Protein AF-A0A3E1DWX2-F1 (afdb_monomer)

Nearest PDB structures (foldseek):
  4tr1-assembly2_B  TM=7.331E-01  e=5.103E-05  Alkaliphilus oremlandii OhILAs
  4tr1-assembly1_A  TM=7.572E-01  e=1.737E-04  Alkaliphilus oremlandii OhILAs
  4tr0-assembly2_B  TM=7.553E-01  e=1.853E-04  Alkaliphilus oremlandii OhILAs
  8a0p-assembly1_A  TM=7.156E-01  e=5.643E-03  Populus trichocarpa
  4top-assembly1_A  TM=6.991E-01  e=1.147E-02  Glycine max

Solvent-accessible surface area (backbone atoms only — not comparable to full-atom values): 6533 Å² total; per-residue (Å²): 133,82,77,64,54,33,39,37,39,25,48,88,66,32,35,25,27,48,7,39,52,28,45,38,56,69,68,71,51,70,62,47,81,35,45,35,74,84,32,65,68,46,36,52,51,45,29,73,70,56,75,43,90,64,70,18,28,38,31,48,73,86,46,71,42,58,66,42,35,8,52,57,52,50,49,53,32,48,77,68,64,64,48,76,96,70,90,72,82,53,87,60,65,27,76,32,78,58,51,70,69,36,52,54,25,56,76,71,74,45,90,61,85,89,126

Structure (mmCIF, N/CA/C/O backbone):
data_AF-A0A3E1DWX2-F1
#
_entry.id   AF-A0A3E1DWX2-F1
#
loop_
_atom_site.group_PDB
_atom_site.id
_atom_site.type_symbol
_atom_site.label_atom_id
_atom_site.label_alt_id
_atom_site.label_comp_id
_atom_site.label_asym_id
_atom_site.label_entity_id
_atom_site.label_seq_id
_atom_site.pdbx_PDB_ins_code
_atom_site.Cartn_x
_atom_site.Cartn_y
_atom_site.Cartn_z
_atom_site.occupancy
_atom_site.B_iso_or_equiv
_atom_site.auth_seq_id
_atom_site.auth_comp_id
_atom_site.auth_asym_id
_atom_site.auth_atom_id
_atom_site.pdbx_PDB_model_num
ATOM 1 N N . MET A 1 1 ? -17.451 2.591 14.663 1.00 60.34 1 MET A N 1
ATOM 2 C CA . MET A 1 1 ? -16.025 2.898 14.446 1.00 60.34 1 MET A CA 1
ATOM 3 C C . MET A 1 1 ? -15.864 3.108 12.955 1.00 60.34 1 MET A C 1
ATOM 5 O O . MET A 1 1 ? -16.289 2.240 12.200 1.00 60.34 1 MET A O 1
ATOM 9 N N . GLU A 1 2 ? -15.418 4.285 12.530 1.00 78.19 2 GLU A N 1
ATOM 10 C CA . GLU A 1 2 ? -15.221 4.560 11.104 1.00 78.19 2 GLU A CA 1
ATOM 11 C C . GLU A 1 2 ? -13.986 3.799 10.621 1.00 78.19 2 GLU A C 1
ATOM 13 O O . GLU A 1 2 ? -12.953 3.803 11.290 1.00 78.19 2 GLU A O 1
ATOM 18 N N . LYS A 1 3 ? -14.112 3.086 9.497 1.00 83.12 3 LYS A N 1
ATOM 19 C CA . LYS A 1 3 ? -12.983 2.350 8.922 1.00 83.12 3 LYS A CA 1
ATOM 20 C C . LYS A 1 3 ? -11.983 3.359 8.334 1.00 83.12 3 LYS A C 1
ATOM 22 O O . LYS A 1 3 ? -12.430 4.304 7.679 1.00 83.12 3 LYS A O 1
ATOM 27 N N . PRO A 1 4 ? -10.665 3.183 8.541 1.00 90.25 4 PRO A N 1
ATOM 28 C CA . PRO A 1 4 ? -9.669 4.087 7.981 1.00 90.25 4 PRO A CA 1
ATOM 29 C C . PRO A 1 4 ? -9.711 4.071 6.451 1.00 90.25 4 PRO A C 1
ATOM 31 O O . PRO A 1 4 ? -9.980 3.039 5.833 1.00 90.25 4 PRO A O 1
ATOM 34 N N . GLN A 1 5 ? -9.404 5.210 5.836 1.00 93.69 5 GLN A N 1
ATOM 35 C CA . GLN A 1 5 ? -9.190 5.278 4.395 1.00 93.69 5 GLN A CA 1
ATOM 36 C C . GLN A 1 5 ? -7.787 4.771 4.089 1.00 93.69 5 GLN A C 1
ATOM 38 O O . GLN A 1 5 ? -6.805 5.379 4.517 1.00 93.69 5 GLN A O 1
ATOM 43 N N . VAL A 1 6 ? -7.699 3.663 3.355 1.00 96.25 6 VAL A N 1
ATOM 44 C CA . VAL A 1 6 ? -6.425 3.024 3.027 1.00 96.25 6 VAL A CA 1
ATOM 45 C C . VAL A 1 6 ? -6.205 3.016 1.518 1.00 96.25 6 VAL A C 1
ATOM 47 O O . VAL A 1 6 ? -7.066 2.574 0.756 1.00 96.25 6 VAL A O 1
ATOM 50 N N . THR A 1 7 ? -5.029 3.465 1.083 1.00 96.88 7 THR A N 1
ATOM 51 C CA . THR A 1 7 ? -4.539 3.285 -0.291 1.00 96.88 7 THR A CA 1
ATOM 52 C C . THR A 1 7 ? -3.210 2.547 -0.251 1.00 96.88 7 THR A C 1
ATOM 54 O O . THR A 1 7 ? -2.238 3.055 0.299 1.00 96.88 7 THR A O 1
ATOM 57 N N . ALA A 1 8 ? -3.149 1.360 -0.848 1.00 96.31 8 ALA A N 1
ATOM 58 C CA . ALA A 1 8 ? -1.950 0.533 -0.878 1.00 96.31 8 ALA A CA 1
ATOM 59 C C . ALA A 1 8 ? -1.315 0.565 -2.275 1.00 96.31 8 ALA A C 1
ATOM 61 O O . ALA A 1 8 ? -1.905 0.097 -3.251 1.00 96.31 8 ALA A O 1
ATOM 62 N N . TYR A 1 9 ? -0.100 1.100 -2.361 1.00 95.75 9 TYR A N 1
ATOM 63 C CA . TYR A 1 9 ? 0.754 1.053 -3.544 1.00 95.75 9 TYR A CA 1
ATOM 64 C C . TYR A 1 9 ? 1.598 -0.211 -3.475 1.00 95.75 9 TYR A C 1
ATOM 66 O O . TYR A 1 9 ? 2.528 -0.330 -2.674 1.00 95.75 9 TYR A O 1
ATOM 74 N N . VAL A 1 10 ? 1.249 -1.182 -4.304 1.00 94.31 10 VAL A N 1
ATOM 75 C CA . VAL A 1 10 ? 1.761 -2.548 -4.207 1.00 94.31 10 VAL A CA 1
ATOM 76 C C . VAL A 1 10 ? 2.257 -3.034 -5.554 1.00 94.31 10 VAL A C 1
ATOM 78 O O . VAL A 1 10 ? 1.863 -2.538 -6.609 1.00 94.31 10 VAL A O 1
ATOM 81 N N . LYS A 1 11 ? 3.122 -4.044 -5.521 1.00 90.19 11 LYS A N 1
ATOM 82 C CA . LYS A 1 11 ? 3.499 -4.806 -6.709 1.00 90.19 11 LYS A CA 1
ATOM 83 C C . LYS A 1 11 ? 2.601 -6.034 -6.819 1.00 90.19 11 LYS A C 1
ATOM 85 O O . LYS A 1 11 ? 2.174 -6.599 -5.804 1.00 90.19 11 LYS A O 1
ATOM 90 N N . THR A 1 12 ? 2.315 -6.461 -8.049 1.00 82.50 12 THR A N 1
ATOM 91 C CA . THR A 1 12 ? 1.469 -7.634 -8.312 1.00 82.50 12 THR A CA 1
ATOM 92 C C . THR A 1 12 ? 1.982 -8.877 -7.579 1.00 82.50 12 THR A C 1
ATOM 94 O O . THR A 1 12 ? 1.208 -9.557 -6.918 1.00 82.50 12 THR A O 1
ATOM 97 N N . MET A 1 13 ? 3.294 -9.137 -7.642 1.00 74.75 13 MET A N 1
ATOM 98 C CA . MET A 1 13 ? 3.916 -10.377 -7.160 1.00 74.75 13 MET A CA 1
ATOM 99 C C . MET A 1 13 ? 5.130 -10.075 -6.272 1.00 74.75 13 MET A C 1
ATOM 101 O O . MET A 1 13 ? 6.276 -10.227 -6.685 1.00 74.75 13 MET A O 1
ATOM 105 N N . CYS A 1 14 ? 4.885 -9.612 -5.048 1.00 82.19 14 CYS A N 1
ATOM 106 C CA . CYS A 1 14 ? 5.939 -9.312 -4.079 1.00 82.19 14 CYS A CA 1
ATOM 107 C C . CYS A 1 14 ? 5.484 -9.747 -2.677 1.00 82.19 14 CYS A C 1
ATOM 109 O O . CYS A 1 14 ? 4.370 -9.413 -2.276 1.00 82.19 14 CYS A O 1
ATOM 111 N N . GLY A 1 15 ? 6.332 -10.477 -1.943 1.00 82.19 15 GLY A N 1
ATOM 112 C CA . GLY A 1 15 ? 6.082 -10.955 -0.579 1.00 82.19 15 GLY A CA 1
ATOM 113 C C . GLY A 1 15 ? 5.599 -9.859 0.375 1.00 82.19 15 GLY A C 1
ATOM 114 O O . GLY A 1 15 ? 4.526 -9.999 0.951 1.00 82.19 15 GLY A O 1
ATOM 115 N N . TRP A 1 16 ? 6.285 -8.713 0.445 1.00 87.44 16 TRP A N 1
ATOM 116 C CA . TRP A 1 16 ? 5.849 -7.594 1.294 1.00 87.44 16 TRP A CA 1
ATOM 117 C C . TRP A 1 16 ? 4.511 -6.993 0.858 1.00 87.44 16 TRP A C 1
ATOM 119 O O . TRP A 1 16 ? 3.667 -6.689 1.695 1.00 87.44 16 TRP A O 1
ATOM 129 N N . SER A 1 17 ? 4.265 -6.884 -0.452 1.00 90.38 17 SER A N 1
ATOM 130 C CA . SER A 1 17 ? 2.953 -6.461 -0.960 1.00 90.38 17 SER A CA 1
ATOM 131 C C . SER A 1 17 ? 1.848 -7.457 -0.594 1.00 90.38 17 SER A C 1
ATOM 133 O O . SER A 1 17 ? 0.724 -7.048 -0.322 1.00 90.38 17 SER A O 1
ATOM 135 N N . ASN A 1 18 ? 2.151 -8.756 -0.572 1.00 90.50 18 ASN A N 1
ATOM 136 C CA . ASN A 1 18 ? 1.208 -9.779 -0.133 1.00 90.50 18 ASN A CA 1
ATOM 137 C C . ASN A 1 18 ? 0.944 -9.698 1.376 1.00 90.50 18 ASN A C 1
ATOM 139 O O . ASN A 1 18 ? -0.205 -9.793 1.792 1.00 90.50 18 ASN A O 1
ATOM 143 N N . GLY A 1 19 ? 1.978 -9.432 2.178 1.00 90.50 19 GLY A N 1
ATOM 144 C CA . GLY A 1 19 ? 1.836 -9.174 3.610 1.00 90.50 19 GLY A CA 1
ATOM 145 C C . GLY A 1 19 ? 0.883 -8.011 3.895 1.00 90.50 19 GLY A C 1
ATOM 146 O O . GLY A 1 19 ? -0.042 -8.157 4.688 1.00 90.50 19 GLY A O 1
ATOM 147 N N . VAL A 1 20 ? 1.029 -6.884 3.187 1.00 93.25 20 VAL A N 1
ATOM 148 C CA . VAL A 1 20 ? 0.093 -5.748 3.301 1.00 93.25 20 VAL A CA 1
ATOM 149 C C . VAL A 1 20 ? -1.340 -6.169 2.956 1.00 93.25 20 VAL A C 1
ATOM 151 O O . VAL A 1 20 ? -2.253 -5.913 3.737 1.00 93.25 20 VAL A O 1
ATOM 154 N N . ARG A 1 21 ? -1.554 -6.861 1.827 1.00 93.44 21 ARG A N 1
ATOM 155 C CA . ARG A 1 21 ? -2.892 -7.350 1.437 1.00 93.44 21 ARG A CA 1
ATOM 156 C C . ARG A 1 21 ? -3.503 -8.266 2.495 1.00 93.44 21 ARG A C 1
ATOM 158 O O . ARG A 1 21 ? -4.691 -8.147 2.783 1.00 93.44 21 ARG A O 1
ATOM 165 N N . ALA A 1 22 ? -2.702 -9.152 3.078 1.00 92.44 22 ALA A N 1
ATOM 166 C CA . ALA A 1 22 ? -3.151 -10.110 4.076 1.00 92.44 22 ALA A CA 1
ATOM 167 C C . ALA A 1 22 ? -3.590 -9.439 5.378 1.00 92.44 22 ALA A C 1
ATOM 169 O O . ALA A 1 22 ? -4.629 -9.804 5.919 1.00 92.44 22 ALA A O 1
ATOM 170 N N . VAL A 1 23 ? -2.872 -8.412 5.842 1.00 92.44 23 VAL A N 1
ATOM 171 C CA . VAL A 1 23 ? -3.308 -7.612 6.998 1.00 92.44 23 VAL A CA 1
ATOM 172 C C . VAL A 1 23 ? -4.619 -6.897 6.705 1.00 92.44 23 VAL A C 1
ATOM 174 O O . VAL A 1 23 ? -5.564 -6.993 7.485 1.00 92.44 23 VAL A O 1
ATOM 177 N N . LEU A 1 24 ? -4.719 -6.219 5.562 1.00 92.56 24 LEU A N 1
ATOM 178 C CA . LEU A 1 24 ? -5.944 -5.502 5.201 1.00 92.56 24 LEU A CA 1
ATOM 179 C C . LEU A 1 24 ? -7.145 -6.455 5.085 1.00 92.56 24 LEU A C 1
ATOM 181 O O . LEU A 1 24 ? -8.241 -6.117 5.534 1.00 92.56 24 LEU A O 1
ATOM 185 N N . ALA A 1 25 ? -6.927 -7.666 4.562 1.00 91.88 25 ALA A N 1
ATOM 186 C CA . ALA A 1 25 ? -7.934 -8.721 4.502 1.00 91.88 25 ALA A CA 1
ATOM 187 C C . ALA A 1 25 ? -8.301 -9.275 5.889 1.00 91.88 25 ALA A C 1
ATOM 189 O O . ALA A 1 25 ? -9.485 -9.406 6.189 1.00 91.88 25 ALA A O 1
ATOM 190 N N . LYS A 1 26 ? -7.313 -9.539 6.756 1.00 90.06 26 LYS A N 1
ATOM 191 C CA . LYS A 1 26 ? -7.501 -10.015 8.140 1.00 90.06 26 LYS A CA 1
ATOM 192 C C . LYS A 1 26 ? -8.417 -9.099 8.958 1.00 90.06 26 LYS A C 1
ATOM 194 O O . LYS A 1 26 ? -9.145 -9.574 9.828 1.00 90.06 26 LYS A O 1
ATOM 199 N N . TYR A 1 27 ? -8.380 -7.797 8.685 1.00 90.06 27 TYR A N 1
ATOM 200 C CA . TYR A 1 27 ? -9.207 -6.788 9.350 1.00 90.06 27 TYR A CA 1
ATOM 201 C C . TYR A 1 27 ? -10.451 -6.368 8.557 1.00 90.06 27 TYR A C 1
ATOM 203 O O . TYR A 1 27 ? -11.151 -5.441 8.969 1.00 90.06 27 TYR A O 1
ATOM 211 N N . GLU A 1 28 ? -10.726 -7.018 7.421 1.00 89.88 28 GLU A N 1
ATOM 212 C CA . GLU A 1 28 ? -11.836 -6.690 6.516 1.00 89.88 28 GLU A CA 1
ATOM 213 C C . GLU A 1 28 ? -11.906 -5.181 6.202 1.00 89.88 28 GLU A C 1
ATOM 215 O O . GLU A 1 28 ? -12.977 -4.547 6.180 1.00 89.88 28 GLU A O 1
ATOM 220 N N . LEU A 1 29 ? -10.727 -4.581 6.012 1.00 91.00 29 LEU A N 1
ATOM 221 C CA . LEU A 1 29 ? -10.583 -3.165 5.722 1.00 91.00 29 LEU A CA 1
ATOM 222 C C . LEU A 1 29 ? -10.782 -2.936 4.225 1.00 91.00 29 LEU A C 1
ATOM 224 O O . LEU A 1 29 ? -10.094 -3.558 3.418 1.00 91.00 29 LEU A O 1
ATOM 228 N N . PRO A 1 30 ? -11.690 -2.035 3.820 1.00 92.25 30 PRO A N 1
ATOM 229 C CA . PRO A 1 30 ? -11.734 -1.585 2.443 1.00 92.25 30 PRO A CA 1
ATOM 230 C C . PRO A 1 30 ? -10.470 -0.769 2.156 1.00 92.25 30 PRO A C 1
ATOM 232 O O . PRO A 1 30 ? -10.122 0.139 2.911 1.00 92.25 30 PRO A O 1
ATOM 235 N N . TYR A 1 31 ? -9.792 -1.075 1.056 1.00 95.06 31 TYR A N 1
ATOM 236 C CA . TYR A 1 31 ? -8.628 -0.321 0.610 1.00 95.06 31 TYR A CA 1
ATOM 237 C C . TYR A 1 31 ? -8.624 -0.173 -0.904 1.00 95.06 31 TYR A C 1
ATOM 239 O O . TYR A 1 31 ? -9.152 -1.009 -1.638 1.00 95.06 31 TYR A O 1
ATOM 247 N N . THR A 1 32 ? -8.002 0.904 -1.368 1.00 95.56 32 THR A N 1
ATOM 248 C CA . THR A 1 32 ? -7.714 1.096 -2.786 1.00 95.56 32 THR A CA 1
ATOM 249 C C . THR A 1 32 ? -6.375 0.451 -3.099 1.00 95.56 32 THR A C 1
ATOM 251 O O . THR A 1 32 ? -5.337 0.909 -2.620 1.00 95.56 32 THR A O 1
ATOM 254 N N . GLU A 1 33 ? -6.384 -0.603 -3.910 1.00 94.25 33 GLU A N 1
ATOM 255 C CA . GLU A 1 33 ? -5.157 -1.207 -4.423 1.00 94.25 33 GLU A CA 1
ATOM 256 C C . GLU A 1 33 ? -4.679 -0.471 -5.681 1.00 94.25 33 GLU A C 1
ATOM 258 O O . GLU A 1 33 ? -5.395 -0.391 -6.682 1.00 94.25 33 GLU A O 1
ATOM 263 N N . LYS A 1 34 ? -3.446 0.037 -5.648 1.00 95.31 34 LYS A N 1
ATOM 264 C CA . LYS A 1 34 ? -2.767 0.646 -6.793 1.00 95.31 34 LYS A CA 1
ATOM 265 C C . LYS A 1 34 ? -1.557 -0.196 -7.173 1.00 95.31 34 LYS A C 1
A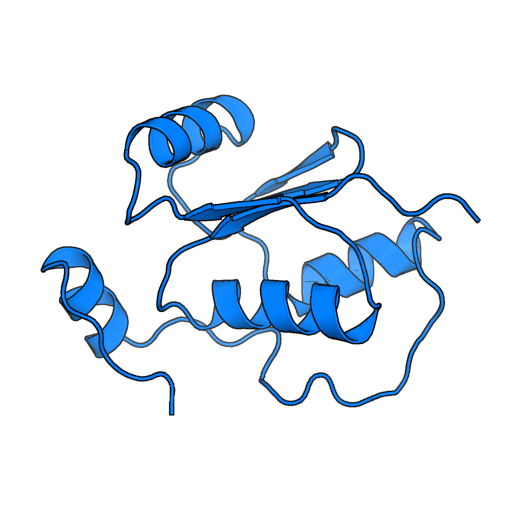TOM 267 O O . LYS A 1 34 ? -0.509 -0.134 -6.532 1.00 95.31 34 LYS A O 1
ATOM 272 N N . ASP A 1 35 ? -1.712 -0.987 -8.229 1.00 93.31 35 ASP A N 1
ATOM 273 C CA . ASP A 1 35 ? -0.640 -1.830 -8.755 1.00 93.31 35 ASP A CA 1
ATOM 274 C C . ASP A 1 35 ? 0.343 -0.999 -9.594 1.00 93.31 35 ASP A C 1
ATOM 276 O O . ASP A 1 35 ? 0.046 -0.597 -10.725 1.00 93.31 35 ASP A O 1
ATOM 280 N N . ILE A 1 36 ? 1.525 -0.743 -9.031 1.00 93.00 36 ILE A N 1
ATOM 281 C CA . ILE A 1 36 ? 2.548 0.113 -9.646 1.00 93.00 36 ILE A CA 1
ATOM 282 C C . ILE A 1 36 ? 3.301 -0.572 -10.797 1.00 93.00 36 ILE A C 1
ATOM 284 O O . ILE A 1 36 ? 4.026 0.100 -11.528 1.00 93.00 36 ILE A O 1
ATOM 288 N N . ILE A 1 37 ? 3.154 -1.894 -10.958 1.00 89.38 37 ILE A N 1
ATOM 289 C CA . ILE A 1 37 ? 3.718 -2.637 -12.095 1.00 89.38 37 ILE A CA 1
ATOM 290 C C . ILE A 1 37 ? 2.784 -2.526 -13.298 1.00 89.38 37 ILE A C 1
ATOM 292 O O . ILE A 1 37 ? 3.239 -2.337 -14.423 1.00 89.38 37 ILE A O 1
ATOM 296 N N . LYS A 1 38 ? 1.471 -2.609 -13.065 1.00 89.06 38 LYS A N 1
ATOM 297 C CA . LYS A 1 38 ? 0.468 -2.552 -14.139 1.00 89.06 38 LYS A CA 1
ATOM 298 C C . LYS A 1 38 ? 0.210 -1.142 -14.654 1.00 89.06 38 LYS A C 1
ATOM 300 O O . LYS A 1 38 ? -0.153 -0.990 -15.817 1.00 89.06 38 LYS A O 1
ATOM 305 N N . ASN A 1 39 ? 0.354 -0.125 -13.805 1.00 90.50 39 ASN A N 1
ATOM 306 C CA . ASN A 1 39 ? 0.083 1.256 -14.185 1.00 90.50 39 ASN A CA 1
ATOM 307 C C . ASN A 1 39 ? 1.239 2.192 -13.786 1.00 90.50 39 ASN A C 1
ATOM 309 O O . ASN A 1 39 ? 1.401 2.500 -12.600 1.00 90.50 39 ASN A O 1
ATOM 313 N N . PRO A 1 40 ? 2.005 2.724 -14.758 1.00 90.06 40 PRO A N 1
ATOM 314 C CA . PRO A 1 40 ? 3.110 3.633 -14.469 1.00 90.06 40 PRO A CA 1
ATOM 315 C C . PRO A 1 40 ? 2.650 4.954 -13.833 1.00 90.06 40 PRO A C 1
ATOM 317 O O . PRO A 1 40 ? 3.425 5.568 -13.102 1.00 90.06 40 PRO A O 1
ATOM 320 N N . ALA A 1 41 ? 1.395 5.376 -14.032 1.00 95.06 41 ALA A N 1
ATOM 321 C CA . ALA A 1 41 ? 0.856 6.559 -13.362 1.00 95.06 41 ALA A CA 1
ATOM 322 C C . ALA A 1 41 ? 0.757 6.358 -11.840 1.00 95.06 41 ALA A C 1
ATOM 324 O O . ALA A 1 41 ? 1.041 7.281 -11.084 1.00 95.06 41 ALA A O 1
ATOM 325 N N . PHE A 1 42 ? 0.435 5.142 -11.379 1.00 95.00 42 PHE A N 1
ATOM 326 C CA . PHE A 1 42 ? 0.427 4.823 -9.948 1.00 95.00 42 PHE A CA 1
ATOM 327 C C . PHE A 1 42 ? 1.831 4.753 -9.363 1.00 95.00 42 PHE A C 1
ATOM 329 O O . PHE A 1 42 ? 2.024 5.151 -8.219 1.00 95.00 42 PHE A O 1
ATOM 336 N N . ARG A 1 43 ? 2.817 4.291 -10.142 1.00 92.50 43 ARG A N 1
ATOM 337 C CA . ARG A 1 43 ? 4.227 4.366 -9.740 1.00 92.50 43 ARG A CA 1
ATOM 338 C C . ARG A 1 43 ? 4.655 5.817 -9.540 1.00 92.50 43 ARG A C 1
ATOM 340 O O . ARG A 1 43 ? 5.219 6.135 -8.503 1.00 92.50 43 ARG A O 1
ATOM 347 N N . PHE A 1 44 ? 4.353 6.688 -10.501 1.00 94.00 44 PHE A N 1
ATOM 348 C CA . PHE A 1 44 ? 4.674 8.111 -10.396 1.00 94.00 44 PHE A CA 1
ATOM 349 C C . PHE A 1 44 ? 3.966 8.768 -9.203 1.00 94.00 44 PHE A C 1
ATOM 351 O O . PHE A 1 44 ? 4.592 9.482 -8.429 1.00 94.00 44 PHE A O 1
ATOM 358 N N . GLU A 1 45 ? 2.678 8.483 -9.003 1.00 94.50 45 GLU A N 1
ATOM 359 C CA . GLU A 1 45 ? 1.937 8.974 -7.839 1.00 94.50 45 GLU A CA 1
ATOM 360 C C . GLU A 1 45 ? 2.561 8.494 -6.521 1.00 94.50 45 GLU A C 1
ATOM 362 O O . GLU A 1 45 ? 2.770 9.301 -5.619 1.00 94.50 45 GLU A O 1
ATOM 367 N N . MET A 1 46 ? 2.907 7.206 -6.418 1.00 95.56 46 MET A N 1
ATOM 368 C CA . MET A 1 46 ? 3.595 6.654 -5.252 1.00 95.56 46 MET A CA 1
ATOM 369 C C . MET A 1 46 ? 4.887 7.423 -4.971 1.00 95.56 46 MET A C 1
ATOM 371 O O . MET A 1 46 ? 5.064 7.882 -3.850 1.00 95.56 46 MET A O 1
ATOM 375 N N . GLU A 1 47 ? 5.747 7.605 -5.978 1.00 94.44 47 GLU A N 1
ATOM 376 C CA . GLU A 1 47 ? 7.031 8.306 -5.840 1.00 94.44 47 GLU A CA 1
ATOM 377 C C . GLU A 1 47 ? 6.857 9.747 -5.356 1.00 94.44 47 GLU A C 1
ATOM 379 O O . GLU A 1 47 ? 7.571 10.188 -4.458 1.00 94.44 47 GLU A O 1
ATOM 384 N N . GLN A 1 48 ? 5.869 10.466 -5.892 1.00 94.88 48 GLN A N 1
ATOM 385 C CA . GLN A 1 48 ? 5.583 11.841 -5.484 1.00 94.88 48 GLN A CA 1
ATOM 386 C C . GLN A 1 48 ? 5.079 11.936 -4.042 1.00 94.88 48 GLN A C 1
ATOM 388 O O . GLN A 1 48 ? 5.344 12.926 -3.363 1.00 94.88 48 GLN A O 1
ATOM 393 N N . ARG A 1 49 ? 4.325 10.935 -3.577 1.00 93.31 49 ARG A N 1
ATOM 394 C CA . ARG A 1 49 ? 3.703 10.958 -2.248 1.00 93.31 49 ARG A CA 1
ATOM 395 C C . ARG A 1 49 ? 4.589 10.360 -1.157 1.00 93.31 49 ARG A C 1
ATOM 397 O O . ARG A 1 49 ? 4.526 10.826 -0.025 1.00 93.31 49 ARG A O 1
ATOM 404 N N . SER A 1 50 ? 5.401 9.356 -1.479 1.00 93.06 50 SER A N 1
ATOM 405 C CA . SER A 1 50 ? 6.329 8.705 -0.545 1.00 93.06 50 SER A CA 1
ATOM 406 C C . SER A 1 50 ? 7.734 9.309 -0.557 1.00 93.06 50 SER A C 1
ATOM 408 O O . SER A 1 50 ? 8.487 9.102 0.390 1.00 93.06 50 SER A O 1
ATOM 410 N N . GLY A 1 51 ? 8.109 10.032 -1.618 1.00 92.81 51 GLY A N 1
ATOM 411 C CA . GLY A 1 51 ? 9.471 10.531 -1.819 1.00 92.81 51 GLY A CA 1
ATOM 412 C C . GLY A 1 51 ? 10.480 9.444 -2.205 1.00 92.81 51 GLY A C 1
ATOM 413 O O . GLY A 1 51 ? 11.680 9.711 -2.226 1.00 92.81 51 GLY A O 1
ATOM 414 N N . GLN A 1 52 ? 10.024 8.224 -2.506 1.00 90.31 52 GLN A N 1
ATOM 415 C CA . GLN A 1 52 ? 10.892 7.093 -2.823 1.00 90.31 52 GLN A CA 1
ATOM 416 C C . GLN A 1 52 ? 10.303 6.156 -3.883 1.00 90.31 52 GLN A C 1
ATOM 418 O O . GLN A 1 52 ? 9.104 6.138 -4.148 1.00 90.31 52 GLN A O 1
ATOM 423 N N . GLN A 1 53 ? 11.161 5.307 -4.446 1.00 88.12 53 GLN A N 1
ATOM 424 C CA . GLN A 1 53 ? 10.780 4.325 -5.468 1.00 88.12 53 GLN A CA 1
ATOM 425 C C . GLN A 1 53 ? 10.529 2.917 -4.904 1.00 88.12 53 GLN A C 1
ATOM 427 O O . GLN A 1 53 ? 10.184 2.003 -5.661 1.00 88.12 53 GLN A O 1
ATOM 432 N N . LEU A 1 54 ? 10.740 2.719 -3.598 1.00 88.62 54 LEU A N 1
ATOM 433 C CA . LEU A 1 54 ? 10.550 1.426 -2.947 1.00 88.62 54 LEU A CA 1
ATOM 434 C C . LEU A 1 54 ? 9.065 1.167 -2.689 1.00 88.62 54 LEU A C 1
ATOM 436 O O . LEU A 1 54 ? 8.242 2.076 -2.581 1.00 88.62 54 LEU A O 1
ATOM 440 N N . SER A 1 55 ? 8.722 -0.111 -2.644 1.00 87.38 55 SER A N 1
ATOM 441 C CA . SER A 1 55 ? 7.352 -0.579 -2.499 1.00 87.38 55 SER A CA 1
ATOM 442 C C . SER A 1 55 ? 7.356 -1.868 -1.681 1.00 87.38 55 SER A C 1
ATOM 444 O O . SER A 1 55 ? 8.217 -2.718 -1.944 1.00 87.38 55 SER A O 1
ATOM 446 N N . PRO A 1 56 ? 6.329 -2.117 -0.867 1.00 91.75 56 PRO A N 1
ATOM 447 C CA . PRO A 1 56 ? 5.051 -1.400 -0.852 1.00 91.75 56 PRO A CA 1
ATOM 448 C C . PRO A 1 56 ? 5.082 -0.073 -0.070 1.00 91.75 56 PRO A C 1
ATOM 450 O O . PRO A 1 56 ? 5.888 0.119 0.834 1.00 91.75 56 PRO A O 1
ATOM 453 N N . CYS A 1 57 ? 4.195 0.849 -0.448 1.00 95.62 57 CYS A N 1
ATOM 454 C CA . CYS A 1 57 ? 3.888 2.064 0.313 1.00 95.62 57 CYS A CA 1
ATOM 455 C C . CYS A 1 57 ? 2.389 2.066 0.623 1.00 95.62 57 C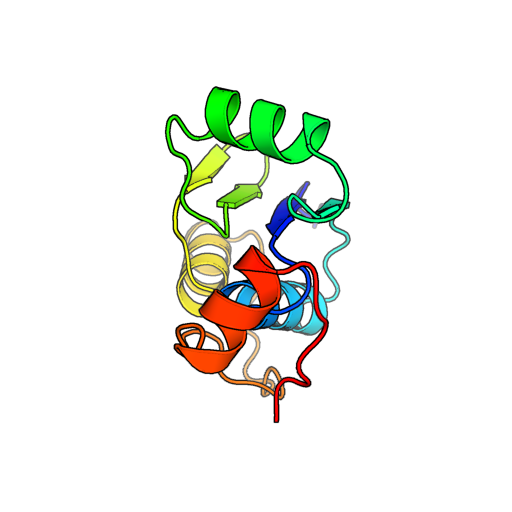YS A C 1
ATOM 457 O O . CYS A 1 57 ? 1.584 1.724 -0.244 1.00 95.62 57 CYS A O 1
ATOM 459 N N . VAL A 1 58 ? 1.993 2.460 1.827 1.00 96.31 58 VAL A N 1
ATOM 460 C CA . VAL A 1 58 ? 0.589 2.465 2.249 1.00 96.31 58 VAL A CA 1
ATOM 461 C C . VAL A 1 58 ? 0.239 3.825 2.814 1.00 96.31 58 VAL A C 1
ATOM 463 O O . VAL A 1 58 ? 0.872 4.305 3.744 1.00 96.31 58 VAL A O 1
ATOM 466 N N . GLU A 1 59 ? -0.798 4.440 2.271 1.00 96.00 59 GLU A N 1
ATOM 467 C CA . GLU A 1 59 ? -1.421 5.599 2.883 1.00 96.00 59 GLU A CA 1
ATOM 468 C C . GLU A 1 59 ? -2.591 5.174 3.763 1.00 96.00 59 GLU A C 1
ATOM 470 O O . GLU A 1 59 ? -3.480 4.460 3.300 1.00 96.00 59 GLU A O 1
ATOM 475 N N . ILE A 1 60 ? -2.619 5.679 4.994 1.00 94.88 60 ILE A N 1
ATOM 476 C CA . ILE A 1 60 ? -3.711 5.490 5.944 1.00 94.88 60 ILE A CA 1
ATOM 477 C C . ILE A 1 60 ? -4.151 6.863 6.452 1.00 94.88 60 ILE A C 1
ATOM 479 O O . ILE A 1 60 ? -3.367 7.574 7.072 1.00 94.88 60 ILE A O 1
ATOM 483 N N . ASN A 1 61 ? -5.399 7.259 6.185 1.00 93.31 61 ASN A N 1
ATOM 484 C CA . ASN A 1 61 ? -5.962 8.558 6.591 1.00 93.31 61 ASN A CA 1
ATOM 485 C C . ASN A 1 61 ? -5.081 9.771 6.205 1.00 93.31 61 ASN A C 1
ATOM 487 O O . ASN A 1 61 ? -4.973 10.738 6.955 1.00 93.31 61 ASN A O 1
ATOM 491 N N . GLY A 1 62 ? -4.429 9.713 5.039 1.00 92.25 62 GLY A N 1
ATOM 492 C CA . GLY A 1 62 ? -3.525 10.765 4.556 1.00 92.25 62 GLY A CA 1
ATOM 493 C C . GLY A 1 62 ? -2.091 10.695 5.097 1.00 92.25 62 GLY A C 1
ATOM 494 O O . GLY A 1 62 ? -1.256 11.501 4.688 1.00 92.25 62 GLY A O 1
ATOM 495 N N . VAL A 1 63 ? -1.783 9.750 5.992 1.00 94.56 63 VAL A N 1
ATOM 496 C CA . VAL A 1 63 ? -0.418 9.484 6.466 1.00 94.56 63 VAL A CA 1
ATOM 497 C C . VAL A 1 63 ? 0.232 8.450 5.556 1.00 94.56 63 VAL A C 1
ATOM 499 O O . VAL A 1 63 ? -0.263 7.330 5.435 1.00 94.56 63 VAL A O 1
ATOM 502 N N . MET A 1 64 ? 1.348 8.820 4.929 1.00 95.25 64 MET A N 1
ATOM 503 C CA . MET A 1 64 ? 2.116 7.930 4.062 1.00 95.25 64 MET A CA 1
ATOM 504 C C . MET A 1 64 ? 3.115 7.096 4.871 1.00 95.25 64 MET A C 1
ATOM 506 O O . MET A 1 64 ? 4.025 7.639 5.494 1.00 95.25 64 MET A O 1
ATOM 510 N N . LEU A 1 65 ? 2.973 5.775 4.801 1.00 95.12 65 LEU A N 1
ATOM 511 C CA . LEU A 1 65 ? 3.903 4.783 5.329 1.00 95.12 65 LEU A CA 1
ATOM 512 C C . LEU A 1 65 ? 4.690 4.182 4.159 1.00 95.12 65 LEU A C 1
ATOM 514 O O . LEU A 1 65 ? 4.172 3.370 3.389 1.00 95.12 65 LEU A O 1
ATOM 518 N N . ALA A 1 66 ? 5.924 4.640 3.980 1.00 94.12 66 ALA A N 1
ATOM 519 C CA . ALA A 1 66 ? 6.782 4.251 2.868 1.00 94.12 66 ALA A CA 1
ATOM 520 C C . ALA A 1 66 ? 7.672 3.048 3.234 1.00 94.12 66 ALA A C 1
ATOM 522 O O . ALA A 1 66 ? 8.136 2.974 4.365 1.00 94.12 66 ALA A O 1
ATOM 523 N N . ASP A 1 67 ? 7.917 2.146 2.273 1.00 92.19 67 ASP A N 1
ATOM 524 C CA . ASP A 1 67 ? 8.766 0.943 2.417 1.00 92.19 67 ASP A CA 1
ATOM 525 C C . ASP A 1 67 ? 8.407 0.078 3.633 1.00 92.19 67 ASP A C 1
ATOM 527 O O . ASP A 1 67 ? 9.231 -0.172 4.506 1.00 92.19 67 ASP A O 1
ATOM 531 N N . ILE A 1 68 ? 7.141 -0.333 3.716 1.00 92.31 68 ILE A N 1
ATOM 532 C CA . ILE A 1 68 ? 6.586 -0.915 4.941 1.00 92.31 68 ILE A CA 1
ATOM 533 C C . ILE A 1 68 ? 6.060 -2.338 4.731 1.00 92.31 68 ILE A C 1
ATOM 535 O O . ILE A 1 68 ? 5.334 -2.616 3.781 1.00 92.31 68 ILE A O 1
ATOM 539 N N . SER A 1 69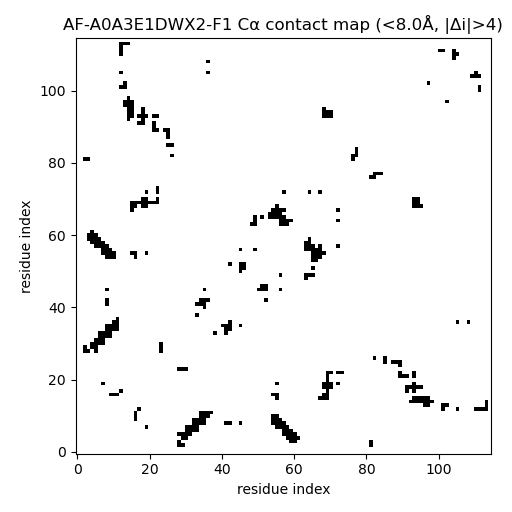 ? 6.378 -3.263 5.629 1.00 93.19 69 SER A N 1
ATOM 540 C CA . SER A 1 69 ? 5.825 -4.623 5.605 1.00 93.19 69 SER A CA 1
ATOM 541 C C . SER A 1 69 ? 4.379 -4.684 6.126 1.00 93.19 69 SER A C 1
ATOM 543 O O . SER A 1 69 ? 3.866 -3.744 6.734 1.00 93.19 69 SER A O 1
ATOM 545 N N . GLY A 1 70 ? 3.697 -5.817 5.925 1.00 91.81 70 GLY A N 1
ATOM 546 C CA . GLY A 1 70 ? 2.352 -6.022 6.474 1.00 91.81 70 GLY A CA 1
ATOM 547 C C . GLY A 1 70 ? 2.325 -5.944 8.002 1.00 91.81 70 GLY A C 1
ATOM 548 O O . GLY A 1 70 ? 1.447 -5.306 8.570 1.00 91.81 70 GLY A O 1
ATOM 549 N N . GLU A 1 71 ? 3.325 -6.527 8.664 1.00 91.56 71 GLU A N 1
ATOM 550 C CA . GLU A 1 71 ? 3.441 -6.527 10.129 1.00 91.56 71 GLU A CA 1
ATOM 551 C C . GLU A 1 71 ? 3.542 -5.101 10.687 1.00 91.56 71 GLU A C 1
ATOM 553 O O . GLU A 1 71 ? 2.909 -4.749 11.681 1.00 91.56 71 GLU A O 1
ATOM 558 N N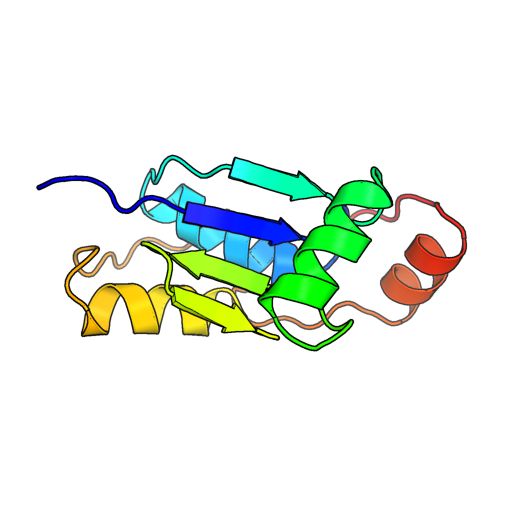 . GLU A 1 72 ? 4.316 -4.251 10.018 1.00 92.31 72 GLU A N 1
ATOM 559 C CA . GLU A 1 72 ? 4.484 -2.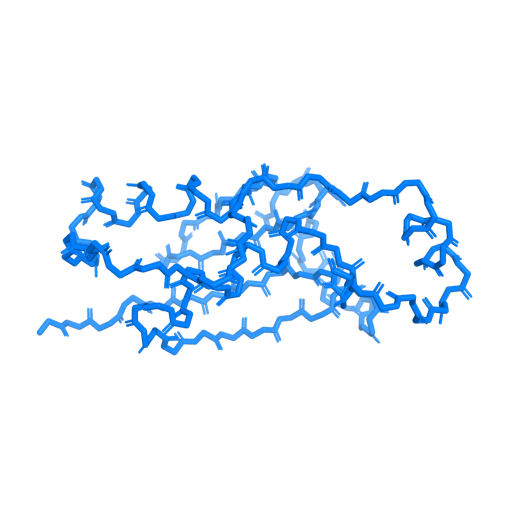855 10.407 1.00 92.31 72 GLU A CA 1
ATOM 560 C C . GLU A 1 72 ? 3.2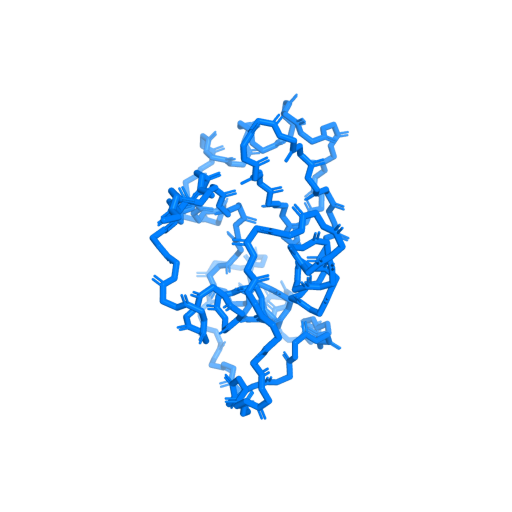09 -2.034 10.185 1.00 92.31 72 GLU A C 1
ATOM 562 O O . GLU A 1 72 ? 2.875 -1.192 11.019 1.00 92.31 72 GLU A O 1
ATOM 567 N N . VAL A 1 73 ? 2.459 -2.313 9.111 1.00 93.94 73 VAL A N 1
ATOM 568 C CA . VAL A 1 73 ? 1.132 -1.719 8.885 1.00 93.94 73 VAL A CA 1
ATOM 569 C C . VAL A 1 73 ? 0.158 -2.119 9.994 1.00 93.94 73 VAL A C 1
ATOM 571 O O . VAL A 1 73 ? -0.529 -1.256 10.540 1.00 93.94 73 VAL A O 1
ATOM 574 N N . GLU A 1 74 ? 0.106 -3.403 10.358 1.00 93.06 74 GLU A N 1
ATOM 575 C CA . GLU A 1 74 ? -0.746 -3.898 11.448 1.00 93.06 74 GLU A CA 1
ATOM 576 C C . GLU A 1 74 ? -0.400 -3.212 12.771 1.00 93.06 74 GLU A C 1
ATOM 578 O O . GLU A 1 74 ? -1.283 -2.683 13.450 1.00 93.06 74 GLU A O 1
ATOM 583 N N . ARG A 1 75 ? 0.894 -3.145 13.103 1.00 92.56 75 ARG A N 1
ATOM 584 C CA . ARG A 1 75 ? 1.372 -2.462 14.306 1.00 92.56 75 ARG A CA 1
ATOM 585 C C . ARG A 1 75 ? 0.971 -0.989 14.318 1.00 92.56 75 ARG A C 1
ATOM 587 O O . ARG A 1 75 ? 0.409 -0.538 15.312 1.00 92.56 75 ARG A O 1
ATOM 594 N N . TYR A 1 76 ? 1.169 -0.267 13.214 1.00 94.25 76 TYR A N 1
ATOM 595 C CA . TYR A 1 76 ? 0.753 1.133 13.106 1.00 94.25 76 TYR A CA 1
ATOM 596 C C . TYR A 1 76 ? -0.753 1.299 13.352 1.00 94.25 76 TYR A C 1
ATOM 598 O O . TYR A 1 76 ? -1.172 2.193 14.089 1.00 94.25 76 TYR A O 1
ATOM 606 N N . MET A 1 77 ? -1.585 0.432 12.766 1.00 92.62 77 MET A N 1
ATOM 607 C CA . MET A 1 77 ? -3.036 0.497 12.948 1.00 92.62 77 MET A CA 1
ATOM 608 C C . MET A 1 77 ? -3.459 0.222 14.394 1.00 92.62 77 MET A C 1
ATOM 610 O O . MET A 1 77 ? -4.382 0.876 14.883 1.00 92.62 77 MET A O 1
ATOM 614 N N . LEU A 1 78 ? -2.795 -0.708 15.083 1.00 91.62 78 LEU A N 1
ATOM 615 C CA . LEU A 1 78 ? -3.053 -1.008 16.493 1.00 91.62 78 LEU A CA 1
ATOM 616 C C . LEU A 1 78 ? -2.631 0.150 17.405 1.00 91.62 78 LEU A C 1
ATOM 618 O O . LEU A 1 78 ? -3.410 0.571 18.258 1.00 91.62 78 LEU A O 1
ATOM 622 N N . GLU A 1 79 ? -1.438 0.708 17.194 1.00 92.06 79 GLU A N 1
ATOM 623 C CA . GLU A 1 79 ? -0.918 1.848 17.964 1.00 92.06 79 GLU A CA 1
ATOM 624 C C . GLU A 1 79 ? -1.796 3.096 17.810 1.00 92.06 79 GLU A C 1
ATOM 626 O O . GLU A 1 79 ? -2.027 3.824 18.774 1.00 92.06 79 GLU A O 1
ATOM 631 N N . ASN A 1 80 ? -2.355 3.308 16.616 1.00 91.62 80 ASN A N 1
ATOM 632 C CA . ASN A 1 80 ? -3.257 4.424 16.327 1.00 91.62 80 ASN A CA 1
ATOM 633 C C . ASN A 1 80 ? -4.736 4.097 16.600 1.00 91.62 80 ASN A C 1
ATOM 635 O O . ASN A 1 80 ? -5.611 4.893 16.261 1.00 91.62 80 ASN A O 1
ATOM 639 N N . SER A 1 81 ? -5.037 2.941 17.210 1.00 90.44 81 SER A N 1
ATOM 640 C CA . SER A 1 81 ? -6.406 2.498 17.527 1.00 90.44 81 SER A CA 1
ATOM 641 C C . SER A 1 81 ? -7.361 2.492 16.318 1.00 90.44 81 SER A C 1
ATOM 643 O O . SER A 1 81 ? -8.570 2.678 16.464 1.00 90.44 81 SER A O 1
ATOM 645 N N . LEU A 1 82 ? -6.823 2.278 15.113 1.00 89.00 82 LEU A N 1
ATOM 646 C CA . LEU A 1 82 ? -7.581 2.196 13.859 1.00 89.00 82 LEU A CA 1
ATOM 647 C C . LEU A 1 82 ? -8.245 0.826 13.686 1.00 89.00 82 LEU A C 1
ATOM 649 O O . LEU A 1 82 ? -9.275 0.709 13.022 1.00 89.00 82 LEU A O 1
ATOM 653 N N . VAL A 1 83 ? -7.655 -0.201 14.296 1.00 89.06 83 VAL A N 1
ATOM 654 C CA . VAL A 1 83 ? -8.183 -1.566 14.372 1.00 89.06 83 VAL A CA 1
ATOM 655 C C . VAL A 1 83 ? -8.062 -2.085 15.801 1.00 89.06 83 VAL A C 1
ATOM 657 O O . VAL A 1 83 ? -7.298 -1.559 16.609 1.00 89.06 83 VAL A O 1
ATOM 660 N N . GLN A 1 84 ? -8.823 -3.127 16.125 1.00 86.31 84 GLN A N 1
ATOM 661 C CA . GLN A 1 84 ? -8.676 -3.849 17.389 1.00 86.31 84 GLN A CA 1
ATOM 662 C C . GLN A 1 84 ? -7.687 -5.000 17.227 1.00 86.31 84 GLN A C 1
ATOM 664 O O . GLN A 1 84 ? -7.478 -5.483 16.120 1.00 86.31 84 GLN A O 1
ATOM 669 N N . LEU A 1 85 ? -7.083 -5.468 18.318 1.00 86.19 85 LEU A N 1
ATOM 670 C CA . LEU A 1 85 ? -6.196 -6.626 18.258 1.00 86.19 85 LEU A CA 1
ATOM 671 C C . LEU A 1 85 ? -6.961 -7.848 17.736 1.00 86.19 85 LEU A C 1
ATOM 673 O O . LEU A 1 85 ? -7.998 -8.221 18.281 1.00 86.19 85 LEU A O 1
ATOM 677 N N . ASN A 1 86 ? -6.433 -8.470 16.684 1.00 83.31 86 ASN A N 1
ATOM 678 C CA . ASN A 1 86 ? -6.986 -9.686 16.110 1.00 83.31 86 ASN A CA 1
ATOM 679 C C . ASN A 1 86 ? -5.890 -10.756 16.100 1.00 83.31 86 ASN A C 1
ATOM 681 O O . ASN A 1 86 ? -4.855 -10.590 15.458 1.00 83.31 86 ASN A O 1
ATOM 685 N N . HIS A 1 87 ? -6.117 -11.851 16.824 1.00 79.25 87 HIS A N 1
ATOM 686 C CA . HIS A 1 87 ? -5.187 -12.981 16.911 1.00 79.25 87 HIS A CA 1
ATOM 687 C C . HIS A 1 87 ? -5.364 -14.005 15.780 1.00 79.25 87 HIS A C 1
ATOM 689 O O . HIS A 1 87 ? -4.710 -15.045 15.799 1.00 79.25 87 HIS A O 1
ATOM 695 N N . ALA A 1 88 ? -6.240 -13.738 14.808 1.00 79.12 88 ALA A N 1
ATOM 696 C CA . ALA A 1 88 ? -6.364 -14.573 13.624 1.00 79.12 88 ALA A CA 1
ATOM 697 C C . ALA A 1 88 ? -5.045 -14.613 12.840 1.00 79.12 88 ALA A C 1
ATOM 699 O O . ALA A 1 88 ? -4.355 -13.598 12.689 1.00 79.12 88 ALA A O 1
ATOM 700 N N . ASP A 1 89 ? -4.723 -15.795 12.323 1.00 76.50 89 ASP A N 1
ATOM 701 C CA . ASP A 1 89 ? -3.632 -15.973 11.375 1.00 76.50 89 ASP A CA 1
ATOM 702 C C . ASP A 1 89 ? -3.992 -15.259 10.061 1.00 76.50 89 ASP A C 1
ATOM 704 O O . ASP A 1 89 ? -5.091 -15.435 9.530 1.00 76.50 89 ASP A O 1
ATOM 708 N N . ALA A 1 90 ? -3.078 -14.434 9.546 1.00 75.31 90 ALA A N 1
ATOM 709 C CA . ALA A 1 90 ? -3.256 -13.735 8.274 1.00 75.31 90 ALA A CA 1
ATOM 710 C C . ALA A 1 90 ? -3.113 -14.672 7.054 1.00 75.31 90 ALA A C 1
ATOM 712 O O . ALA A 1 90 ? -3.329 -14.249 5.919 1.00 75.31 90 ALA A O 1
ATOM 713 N N . GLY A 1 91 ? -2.731 -15.934 7.270 1.00 71.38 91 GLY A N 1
ATOM 714 C CA . GLY A 1 91 ? -2.628 -16.983 6.258 1.00 71.38 91 GLY A CA 1
ATOM 715 C C . GLY A 1 91 ? -1.365 -16.916 5.397 1.00 71.38 91 GLY A C 1
ATOM 716 O O . GLY A 1 91 ? -1.113 -17.839 4.626 1.00 71.38 91 GLY A O 1
ATOM 717 N N . VAL A 1 92 ? -0.562 -15.852 5.521 1.00 75.25 92 VAL A N 1
ATOM 718 C CA . VAL A 1 92 ? 0.723 -15.667 4.828 1.00 75.25 92 VAL A CA 1
ATOM 719 C C . VAL A 1 92 ? 1.720 -14.908 5.714 1.00 75.25 92 VAL A C 1
ATOM 721 O O . VAL A 1 92 ? 1.305 -14.158 6.603 1.00 75.25 92 VAL A O 1
ATOM 724 N N . PRO A 1 93 ? 3.037 -15.027 5.460 1.00 80.06 93 PRO A N 1
ATOM 725 C CA . PRO A 1 93 ? 4.035 -14.205 6.135 1.00 80.06 93 PRO A CA 1
ATOM 726 C C . PRO A 1 93 ? 3.810 -12.706 5.881 1.00 80.06 93 PRO A C 1
ATOM 728 O O . PRO A 1 93 ? 3.796 -12.255 4.735 1.00 80.06 93 PRO A O 1
ATOM 731 N N . LEU A 1 94 ? 3.676 -11.923 6.953 1.00 82.50 94 LEU A N 1
ATOM 732 C CA . LEU A 1 94 ? 3.436 -10.477 6.864 1.00 82.50 94 LEU A CA 1
ATOM 733 C C . LEU A 1 94 ? 4.708 -9.661 6.594 1.00 82.50 94 LEU A C 1
ATOM 735 O O . LEU A 1 94 ? 4.640 -8.566 6.035 1.00 82.50 94 LEU A O 1
ATOM 739 N N . ASN A 1 95 ? 5.866 -10.219 6.948 1.00 83.69 95 ASN A N 1
ATOM 740 C CA . ASN A 1 95 ? 7.181 -9.617 6.769 1.00 83.69 95 ASN A CA 1
ATOM 741 C C . ASN A 1 95 ? 8.128 -10.581 6.038 1.00 83.69 95 ASN A C 1
ATOM 743 O O . ASN A 1 95 ? 9.115 -11.067 6.586 1.00 83.69 95 ASN A O 1
ATOM 747 N N . ALA A 1 96 ? 7.788 -10.907 4.791 1.00 79.38 96 ALA A N 1
ATOM 748 C CA . ALA A 1 96 ? 8.648 -11.698 3.917 1.00 79.38 96 ALA A CA 1
ATOM 749 C C . ALA A 1 96 ? 9.084 -10.871 2.701 1.00 79.38 96 ALA A C 1
ATOM 751 O O . ALA A 1 96 ? 8.218 -10.455 1.921 1.00 79.38 96 ALA A O 1
ATOM 752 N N . PRO A 1 97 ? 10.397 -10.641 2.504 1.00 76.69 97 PRO A N 1
ATOM 753 C CA . PRO A 1 97 ? 10.884 -9.973 1.310 1.00 76.69 97 PRO A CA 1
ATOM 754 C C . PRO A 1 97 ? 10.595 -10.818 0.069 1.00 76.69 97 PRO A C 1
ATOM 756 O O . PRO A 1 97 ? 10.316 -12.017 0.126 1.00 76.69 97 PRO A O 1
ATOM 759 N N . CYS A 1 98 ? 10.656 -10.169 -1.081 1.00 74.31 98 CYS A N 1
ATOM 760 C CA . CYS A 1 98 ? 10.416 -10.805 -2.366 1.00 74.31 98 CYS A CA 1
ATOM 761 C C . CYS A 1 98 ? 11.711 -11.517 -2.798 1.00 74.31 98 CYS A C 1
ATOM 763 O O . CYS A 1 98 ? 12.802 -10.984 -2.624 1.00 74.31 98 CYS A O 1
ATOM 765 N N . SER A 1 99 ? 11.606 -12.736 -3.324 1.00 74.69 99 SER A N 1
ATOM 766 C CA . SER A 1 99 ? 12.773 -13.510 -3.772 1.00 74.69 99 SER A CA 1
ATOM 767 C C . SER A 1 99 ? 13.401 -12.925 -5.043 1.00 74.69 99 SER A C 1
ATOM 769 O O . SER A 1 99 ? 12.717 -12.293 -5.852 1.00 74.69 99 SER A O 1
ATOM 771 N N . ASP A 1 100 ? 14.682 -13.209 -5.283 1.00 74.88 100 ASP A N 1
ATOM 772 C CA . ASP A 1 100 ? 15.410 -12.761 -6.482 1.00 74.88 100 ASP A CA 1
ATOM 773 C C . ASP A 1 100 ? 14.713 -13.174 -7.787 1.0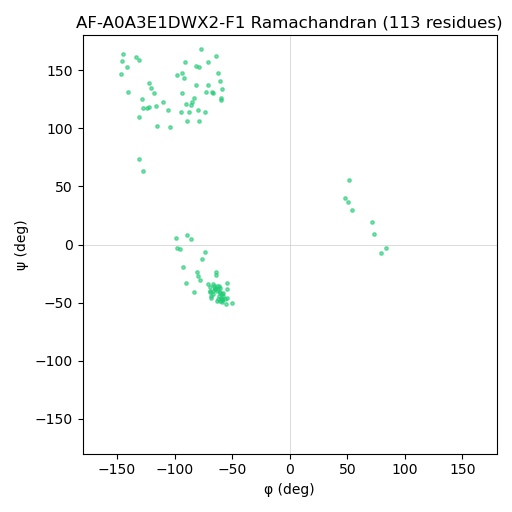0 74.88 100 ASP A C 1
ATOM 775 O O . ASP A 1 100 ? 14.636 -12.398 -8.740 1.00 74.88 100 ASP A O 1
ATOM 779 N N . ALA A 1 101 ? 14.137 -14.379 -7.822 1.00 71.31 101 ALA A N 1
ATOM 780 C CA . ALA A 1 101 ? 13.368 -14.866 -8.965 1.00 71.31 101 ALA A CA 1
ATOM 781 C C . ALA A 1 101 ? 12.116 -14.009 -9.226 1.00 71.31 101 ALA A C 1
ATOM 783 O O . ALA A 1 101 ? 11.804 -13.705 -10.379 1.00 71.31 101 ALA A O 1
ATOM 784 N N . GLN A 1 102 ? 11.429 -13.576 -8.164 1.00 70.62 102 GLN A N 1
ATOM 785 C CA . GLN A 1 102 ? 10.281 -12.672 -8.259 1.00 70.62 102 GLN A CA 1
ATOM 786 C C . GLN A 1 102 ? 10.716 -11.272 -8.702 1.00 70.62 102 GLN A C 1
ATOM 788 O O . GLN A 1 102 ? 10.070 -10.680 -9.563 1.00 70.62 102 GLN A O 1
ATOM 793 N N . HIS A 1 103 ? 11.839 -10.763 -8.189 1.00 73.94 103 HIS A N 1
ATOM 794 C CA . HIS A 1 103 ? 12.418 -9.495 -8.644 1.00 73.94 103 HIS A CA 1
ATOM 795 C C . HIS A 1 103 ? 12.746 -9.522 -10.140 1.00 73.94 103 HIS A C 1
ATOM 797 O O . HIS A 1 103 ? 12.355 -8.617 -10.879 1.00 73.94 103 HIS A O 1
ATOM 803 N N . ALA A 1 104 ? 13.414 -10.579 -10.599 1.00 71.69 104 ALA A N 1
ATOM 804 C CA . ALA A 1 104 ? 13.792 -10.732 -11.995 1.00 71.69 104 ALA A CA 1
ATOM 805 C C . ALA A 1 104 ? 12.566 -10.871 -12.912 1.00 71.69 104 ALA A C 1
ATOM 807 O O . ALA A 1 104 ? 12.549 -10.306 -14.002 1.00 71.69 104 ALA A O 1
ATOM 808 N N . ALA A 1 105 ? 11.524 -11.579 -12.473 1.00 70.56 105 ALA A N 1
ATOM 809 C CA . ALA A 1 105 ? 10.278 -11.698 -13.222 1.00 70.56 105 ALA A CA 1
ATOM 810 C C . ALA A 1 105 ? 9.533 -10.362 -13.333 1.00 70.56 105 ALA A C 1
ATOM 812 O O . ALA A 1 105 ? 9.116 -9.990 -14.425 1.00 70.56 105 ALA A O 1
ATOM 813 N N . MET A 1 106 ? 9.456 -9.584 -12.247 1.00 69.44 106 MET A N 1
ATOM 814 C CA . MET A 1 106 ? 8.863 -8.242 -12.277 1.00 69.44 106 MET A CA 1
ATOM 815 C C . MET A 1 106 ? 9.627 -7.291 -13.204 1.00 69.44 106 MET A C 1
ATOM 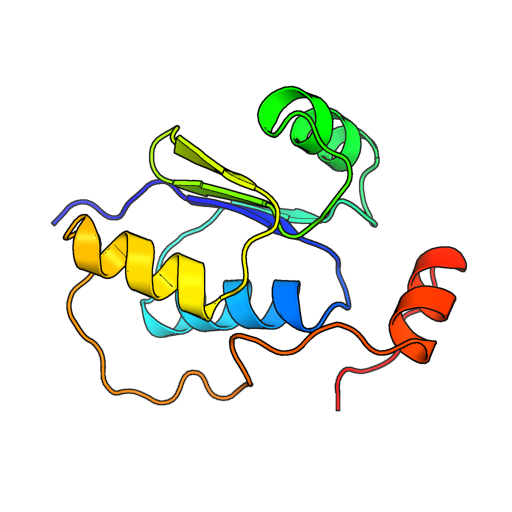817 O O . MET A 1 106 ? 9.001 -6.523 -13.928 1.00 69.44 106 MET A O 1
ATOM 821 N N . ALA A 1 107 ? 10.962 -7.377 -13.241 1.00 69.25 107 ALA A N 1
ATOM 822 C CA . ALA A 1 107 ? 11.778 -6.615 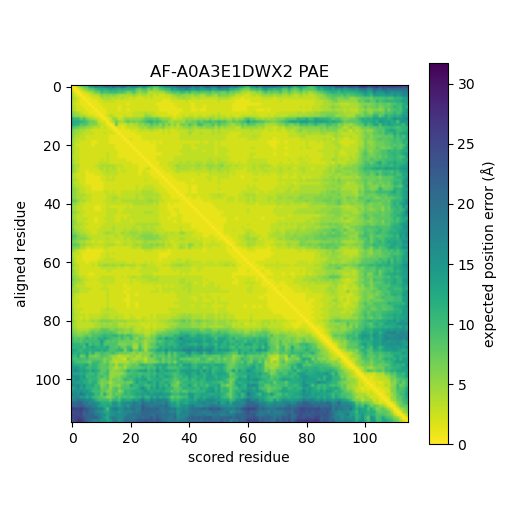-14.188 1.00 69.25 107 ALA A CA 1
ATOM 823 C C . ALA A 1 107 ? 11.506 -6.999 -15.657 1.00 69.25 107 ALA A C 1
ATOM 825 O O . ALA A 1 107 ? 11.687 -6.173 -16.548 1.00 69.25 107 ALA A O 1
ATOM 826 N N . ARG A 1 108 ? 11.051 -8.234 -15.909 1.00 70.25 108 ARG A N 1
ATOM 827 C CA . ARG A 1 108 ? 10.668 -8.741 -17.237 1.00 70.25 108 ARG A CA 1
ATOM 828 C C . ARG A 1 108 ? 9.168 -8.626 -17.545 1.00 70.25 108 ARG A C 1
ATOM 830 O O . ARG A 1 108 ? 8.764 -8.952 -18.654 1.00 70.25 108 ARG A O 1
ATOM 837 N N . GLY A 1 109 ? 8.345 -8.173 -16.594 1.00 62.84 109 GLY A N 1
ATOM 838 C CA . GLY A 1 109 ? 6.883 -8.142 -16.731 1.00 62.84 109 GLY A CA 1
ATOM 839 C C . GLY A 1 109 ? 6.209 -9.524 -16.682 1.00 62.84 109 GLY A C 1
ATOM 840 O O . GLY A 1 109 ? 5.078 -9.670 -17.139 1.00 62.84 109 GLY A O 1
ATOM 841 N N . GLU A 1 110 ? 6.886 -10.539 -16.143 1.00 61.91 110 GLU A N 1
ATOM 842 C CA . GLU A 1 110 ? 6.408 -11.923 -16.049 1.00 61.91 110 GLU A CA 1
ATOM 843 C C . GLU A 1 110 ? 5.818 -12.228 -14.660 1.00 61.91 110 GLU A C 1
ATOM 845 O O . GLU A 1 110 ? 6.292 -11.734 -13.634 1.00 61.91 110 GLU A O 1
ATOM 850 N N . VAL A 1 111 ? 4.791 -13.082 -14.608 1.00 53.94 111 VAL A N 1
ATOM 851 C CA . VAL A 1 111 ? 4.108 -13.474 -13.363 1.00 53.94 111 VAL A CA 1
ATOM 852 C C . VAL A 1 111 ? 4.722 -14.774 -12.829 1.00 53.94 111 VAL A C 1
ATOM 854 O O . VAL A 1 111 ? 4.591 -15.816 -13.465 1.00 53.94 111 VAL A O 1
ATOM 857 N N . VAL A 1 112 ? 5.379 -14.741 -11.663 1.00 56.03 112 VAL A N 1
ATOM 858 C CA . VAL A 1 112 ? 5.891 -15.950 -10.981 1.00 56.03 112 VAL A CA 1
ATOM 859 C C . VAL A 1 112 ? 5.074 -16.197 -9.716 1.00 56.03 112 VAL A C 1
ATOM 861 O O . VAL A 1 112 ? 5.033 -15.299 -8.875 1.00 56.03 112 VAL A O 1
ATOM 864 N N . PRO A 1 113 ? 4.431 -17.369 -9.549 1.00 51.91 113 PRO A N 1
ATOM 865 C CA . PRO A 1 113 ? 3.560 -17.639 -8.408 1.00 51.91 113 PRO A CA 1
ATOM 866 C C . PRO A 1 113 ? 4.309 -17.506 -7.075 1.00 51.91 113 PRO A C 1
ATOM 868 O O . PRO A 1 113 ? 5.421 -18.012 -6.918 1.00 51.91 113 PRO A O 1
ATOM 871 N N . VAL A 1 114 ? 3.684 -16.816 -6.115 1.00 53.09 114 VAL A N 1
ATOM 872 C CA . VAL A 1 114 ? 4.110 -16.818 -4.710 1.00 53.09 114 VAL A CA 1
ATOM 873 C C . VAL A 1 114 ? 3.705 -18.181 -4.155 1.00 53.09 114 VAL A C 1
ATOM 875 O O . VAL A 1 114 ? 2.520 -18.508 -4.168 1.00 53.09 114 VAL A O 1
ATOM 878 N N . ARG A 1 115 ? 4.690 -19.004 -3.798 1.00 46.94 115 ARG A N 1
ATOM 879 C CA . ARG A 1 115 ? 4.460 -20.333 -3.229 1.00 46.94 115 ARG A CA 1
ATOM 880 C C . ARG A 1 115 ? 4.271 -20.247 -1.724 1.00 46.94 115 ARG A C 1
ATOM 882 O O . ARG A 1 115 ? 4.962 -19.401 -1.116 1.00 46.94 115 ARG A O 1
#

Mean predicted aligned error: 6.22 Å

Sequence (115 aa):
MEKPQVTAYVKTMCGWSNGVRAVLAKYELPYTEKDIIKNPAFRFEMEQRSGQQLSPCVEINGVMLADISGEEVERYMLENSLVQLNHADAGVPLNAPCSDAQHAAMARGEVVPVR

Radius of gyration: 13.73 Å; Cα contacts (8 Å, |Δi|>4): 206; chains: 1; bounding box: 31×32×36 Å

Foldseek 3Di:
DDAWAKEKAAAPAWQQRVLQVLLCVLQVGDYHYDHCLVDVVSQVVLCVLVVDNDDTWMDTNNDIDPNDFSVRVNVVCPVVVNGDDDPDDSVGDRDDGGDPVSVVCSVVVHDDDDD

pLDDT: mean 85.87, std 11.23, range [46.94, 96.88]

Secondary structure (DSSP, 8-state):
-PPPPEEEEE-TT-HHHHHHHHHHHHTT--EEEEETTT-HHHHHHHHHHHSSS-S-EEEETTEEE-S--HHHHHHHHHHTTSS----S--SS-SS-PPPHHHHHHHHHT------